Protein AF-A0A939VA14-F1 (afdb_monomer_lite)

pLDDT: mean 85.8, std 18.77, range [37.19, 98.44]

Secondary structure (DSSP, 8-state):
-PPP------TT-----PPP-EEEEEEEEESSSS--GGGEEEEEEESS--S---EEE-PPP-TT--SS-TTSSSIIIIIHHHHHTT-EEEEE-

Structure (mmCIF, N/CA/C/O backbone):
data_AF-A0A939VA14-F1
#
_entry.id   AF-A0A939VA14-F1
#
loop_
_atom_site.group_PDB
_atom_site.id
_atom_site.type_symbol
_atom_site.label_atom_id
_atom_site.label_alt_id
_atom_site.label_comp_id
_atom_site.label_asym_id
_atom_site.label_entity_id
_atom_site.label_seq_id
_atom_site.pdbx_PDB_ins_code
_atom_site.Cartn_x
_atom_site.Cartn_y
_atom_site.Cartn_z
_atom_site.occupancy
_atom_site.B_iso_or_equiv
_atom_site.auth_seq_id
_atom_site.auth_comp_id
_atom_site.auth_asym_id
_atom_site.auth_atom_id
_atom_site.pdbx_PDB_model_num
ATOM 1 N N . MET A 1 1 ? 23.114 37.802 -20.660 1.00 37.19 1 MET A N 1
ATOM 2 C CA . MET A 1 1 ? 22.147 37.853 -19.545 1.00 37.19 1 MET A CA 1
ATOM 3 C C . MET A 1 1 ? 21.204 36.676 -19.723 1.00 37.19 1 MET A C 1
ATOM 5 O O . MET A 1 1 ? 20.437 36.686 -20.674 1.00 37.19 1 MET A O 1
ATOM 9 N N . ALA A 1 2 ? 21.371 35.616 -18.931 1.00 39.66 2 ALA A N 1
ATOM 10 C CA . ALA A 1 2 ? 20.563 34.403 -19.031 1.00 39.66 2 ALA A CA 1
ATOM 11 C C . ALA A 1 2 ? 19.336 34.541 -18.123 1.00 39.66 2 ALA A C 1
ATOM 13 O O . ALA A 1 2 ? 19.464 34.890 -16.951 1.00 39.66 2 ALA A O 1
ATOM 14 N N . GLN A 1 3 ? 18.158 34.323 -18.697 1.00 42.50 3 GLN A N 1
ATOM 15 C CA . GLN A 1 3 ? 16.874 34.362 -18.008 1.00 42.50 3 GLN A CA 1
ATOM 16 C C . GLN A 1 3 ? 16.757 33.118 -17.103 1.00 42.50 3 GLN A C 1
ATOM 18 O O . GLN A 1 3 ? 17.101 32.023 -17.555 1.00 42.50 3 GLN A O 1
ATOM 23 N N . PRO A 1 4 ? 16.316 33.248 -15.840 1.00 42.19 4 PRO A N 1
ATOM 24 C CA . PRO A 1 4 ? 16.225 32.114 -14.930 1.00 42.19 4 PRO A CA 1
ATOM 25 C C . PRO A 1 4 ? 15.089 31.188 -15.379 1.00 42.19 4 PRO A C 1
ATOM 27 O O . PRO A 1 4 ? 13.939 31.610 -15.497 1.00 42.19 4 PRO A O 1
ATOM 30 N N . GLY A 1 5 ? 15.434 29.928 -15.654 1.00 40.66 5 GLY A N 1
ATOM 31 C CA . GLY A 1 5 ? 14.501 28.869 -16.031 1.00 40.66 5 GLY A CA 1
ATOM 32 C C . GLY A 1 5 ? 13.602 28.491 -14.861 1.00 40.66 5 GLY A C 1
ATOM 33 O 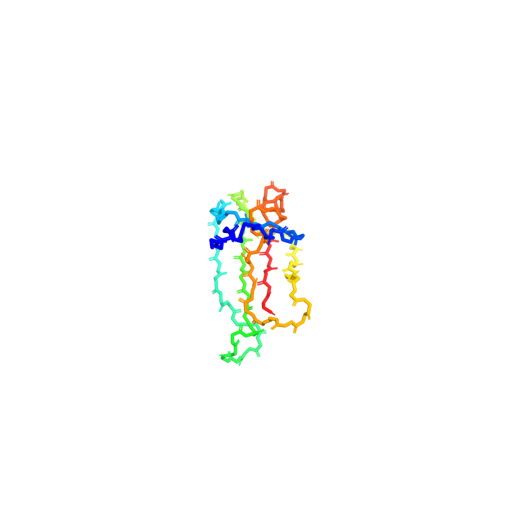O . GLY A 1 5 ? 13.882 27.550 -14.125 1.00 40.66 5 GLY A O 1
ATOM 34 N N . GLY A 1 6 ? 12.531 29.257 -14.680 1.00 47.44 6 GLY A N 1
ATOM 35 C CA . GLY A 1 6 ? 11.400 28.884 -13.852 1.00 47.44 6 GLY A CA 1
ATOM 36 C C . GLY A 1 6 ? 10.448 27.975 -14.625 1.00 47.44 6 GLY A C 1
ATOM 37 O O . GLY A 1 6 ? 9.906 28.381 -15.648 1.00 47.44 6 GLY A O 1
ATOM 38 N N . GLY A 1 7 ? 10.204 26.788 -14.068 1.00 49.22 7 GLY A N 1
ATOM 39 C CA . GLY A 1 7 ? 8.948 26.056 -14.223 1.00 49.22 7 GLY A CA 1
ATOM 40 C C . GLY A 1 7 ? 8.978 24.835 -15.136 1.00 49.22 7 GLY A C 1
ATOM 41 O O . GLY A 1 7 ? 9.123 24.973 -16.340 1.00 49.22 7 GLY A O 1
ATOM 42 N N . VAL A 1 8 ? 8.686 23.664 -14.561 1.00 42.88 8 VAL A N 1
ATOM 43 C CA . VAL A 1 8 ? 7.529 22.850 -14.979 1.00 42.88 8 VAL A CA 1
ATOM 44 C C . VAL A 1 8 ? 7.139 21.908 -13.835 1.00 42.88 8 VAL A C 1
ATOM 46 O O . VAL A 1 8 ? 7.774 20.885 -13.602 1.00 42.88 8 VAL A O 1
ATOM 49 N N . GLY A 1 9 ? 6.079 22.259 -13.106 1.00 45.56 9 GLY A N 1
ATOM 50 C CA . GLY A 1 9 ? 5.282 21.265 -12.396 1.00 45.56 9 GLY A CA 1
ATOM 51 C C . GLY A 1 9 ? 4.428 20.550 -13.437 1.00 45.56 9 GLY A C 1
ATOM 52 O O . GLY A 1 9 ? 3.474 21.134 -13.945 1.00 45.56 9 GLY A O 1
ATOM 53 N N . GLY A 1 10 ? 4.816 19.331 -13.810 1.00 47.78 10 GLY A N 1
ATOM 54 C CA . GLY A 1 10 ? 3.983 18.446 -14.624 1.00 47.78 10 GLY A CA 1
ATOM 55 C C . GLY A 1 10 ? 2.731 17.990 -13.865 1.00 47.78 10 GLY A C 1
ATOM 56 O O . GLY A 1 10 ? 2.602 18.228 -12.659 1.00 47.78 10 GLY A O 1
ATOM 57 N N . PHE A 1 11 ? 1.809 17.329 -14.575 1.00 47.28 11 PHE A N 1
ATOM 58 C CA . PHE A 1 11 ? 0.638 16.675 -13.978 1.00 47.28 11 PHE A CA 1
ATOM 59 C C . PHE A 1 11 ? 1.060 15.859 -12.744 1.00 47.28 11 PHE A C 1
ATOM 61 O O . PHE A 1 11 ? 1.861 14.937 -12.863 1.00 47.28 11 PHE A O 1
ATOM 68 N N . GLY A 1 12 ? 0.547 16.238 -11.570 1.00 57.88 12 GLY A N 1
ATOM 69 C CA . GLY A 1 12 ? 0.861 15.614 -10.278 1.00 57.88 12 GLY A CA 1
ATOM 70 C C . GLY A 1 12 ? 1.351 16.595 -9.210 1.00 57.88 12 GLY A C 1
ATOM 71 O O . GLY A 1 12 ? 1.059 16.394 -8.036 1.00 57.88 12 GLY A O 1
ATOM 72 N N . GLY A 1 13 ? 2.009 17.696 -9.602 1.00 53.84 13 GLY A N 1
ATOM 73 C CA . GLY A 1 13 ? 2.564 18.675 -8.657 1.00 53.84 13 GLY A CA 1
ATOM 74 C C . GLY A 1 13 ? 3.578 18.075 -7.667 1.00 53.84 13 GLY A C 1
ATOM 75 O O . GLY A 1 13 ? 3.784 16.868 -7.588 1.00 53.84 13 GLY A O 1
ATOM 76 N N . PHE A 1 14 ? 4.243 18.926 -6.887 1.00 52.56 14 PHE A N 1
ATOM 77 C CA . PHE A 1 14 ? 5.016 18.454 -5.737 1.00 52.56 14 PHE A CA 1
ATOM 78 C C . PHE A 1 14 ? 4.046 18.272 -4.570 1.00 52.56 14 PHE A C 1
ATOM 80 O O . PHE A 1 14 ? 3.609 19.249 -3.962 1.00 52.56 14 PHE A O 1
ATOM 87 N N . GLN A 1 15 ? 3.654 17.029 -4.292 1.00 59.41 15 GLN A N 1
ATOM 88 C CA . GLN A 1 15 ? 2.831 16.720 -3.126 1.00 59.41 15 GLN A CA 1
ATOM 89 C C . GLN A 1 15 ? 3.709 16.804 -1.876 1.00 59.41 15 GLN A C 1
ATOM 91 O O . GLN A 1 15 ? 4.735 16.135 -1.760 1.00 59.41 15 GLN A O 1
ATOM 96 N N . GLN A 1 16 ? 3.325 17.678 -0.949 1.00 57.47 16 GLN A N 1
ATOM 97 C CA . GLN A 1 16 ? 4.034 17.858 0.309 1.00 57.47 16 GLN A CA 1
ATOM 98 C C . GLN A 1 16 ? 3.863 16.596 1.164 1.00 57.47 16 GLN A C 1
ATOM 100 O O . GLN A 1 16 ? 2.749 16.090 1.323 1.00 57.47 16 GLN A O 1
ATOM 105 N N . GLN A 1 17 ? 4.972 16.080 1.696 1.00 58.31 17 GLN A N 1
ATOM 106 C CA . GLN A 1 17 ? 4.995 14.846 2.477 1.00 58.31 17 GLN A CA 1
ATOM 107 C C . GLN A 1 17 ? 4.048 14.984 3.678 1.00 58.31 17 GLN A C 1
ATOM 109 O O . GLN A 1 17 ? 4.305 15.740 4.615 1.00 58.31 17 GLN A O 1
ATOM 114 N N . THR A 1 18 ? 2.904 14.306 3.609 1.00 68.25 18 THR A N 1
ATOM 115 C CA . THR A 1 18 ? 1.853 14.396 4.624 1.00 68.25 18 THR A CA 1
ATOM 116 C C . THR A 1 18 ? 2.010 13.222 5.574 1.00 68.25 18 THR A C 1
ATOM 118 O O . THR A 1 18 ? 2.027 12.070 5.140 1.00 68.25 18 THR A O 1
ATOM 121 N N . LYS A 1 19 ? 2.123 13.504 6.874 1.00 79.81 19 LYS A N 1
ATOM 122 C CA . LYS A 1 19 ? 2.094 12.463 7.901 1.00 79.81 19 LYS A CA 1
ATOM 123 C C . LYS A 1 19 ? 0.698 11.832 7.913 1.00 79.81 19 LYS A C 1
ATOM 125 O O . LYS A 1 19 ? -0.288 12.539 8.115 1.00 79.81 19 LYS A O 1
ATOM 130 N N . LEU A 1 20 ? 0.619 10.526 7.672 1.00 88.31 20 LEU A N 1
ATOM 131 C CA . LEU A 1 20 ? -0.626 9.775 7.803 1.00 88.31 20 LEU A CA 1
ATOM 132 C C . LEU A 1 20 ? -0.966 9.599 9.283 1.00 88.31 20 LEU A C 1
ATOM 134 O O . LEU A 1 20 ? -0.088 9.360 10.110 1.00 88.31 20 LEU A O 1
ATOM 138 N N . GLU A 1 21 ? -2.249 9.689 9.604 1.00 91.62 21 GLU A N 1
ATOM 139 C CA . GLU A 1 21 ? -2.762 9.375 10.933 1.00 91.62 21 GLU A CA 1
ATOM 140 C C . GLU A 1 21 ? -3.264 7.926 10.923 1.00 91.62 21 GLU A C 1
ATOM 142 O O . GLU A 1 21 ? -4.389 7.649 10.504 1.00 91.62 21 GLU A O 1
ATOM 147 N N . THR A 1 22 ? -2.413 6.998 11.353 1.00 95.06 22 THR A N 1
ATOM 148 C CA . THR A 1 22 ? -2.684 5.554 11.376 1.00 95.06 22 THR A CA 1
ATOM 149 C C . THR A 1 22 ? -2.694 5.026 12.806 1.00 95.06 22 THR A C 1
ATOM 151 O O . THR A 1 22 ? -2.077 5.606 13.701 1.00 95.06 22 THR A O 1
ATOM 154 N N . SER A 1 23 ? -3.423 3.935 13.043 1.00 96.75 23 SER A N 1
ATOM 155 C CA . SER A 1 23 ? -3.322 3.188 14.310 1.00 96.75 23 SER A CA 1
ATOM 156 C C . SER A 1 23 ? -2.070 2.312 14.331 1.00 96.75 23 SER A C 1
ATOM 158 O O . SER A 1 23 ? -1.414 2.167 15.359 1.00 96.75 23 SER A O 1
ATOM 160 N N . GLN A 1 24 ? -1.718 1.763 13.170 1.00 96.88 24 GLN A N 1
ATOM 161 C CA . GLN A 1 24 ? -0.543 0.937 12.970 1.00 96.88 24 GLN A CA 1
ATOM 162 C C . GLN A 1 24 ? -0.074 1.047 11.523 1.00 96.88 24 GLN A C 1
ATOM 164 O O . GLN A 1 24 ? -0.881 1.200 10.600 1.00 96.88 24 GLN A O 1
ATOM 169 N N . GLU A 1 25 ? 1.235 0.937 11.328 1.00 96.19 25 GLU A N 1
ATOM 170 C CA . GLU A 1 25 ? 1.830 0.812 10.008 1.00 96.19 25 GLU A CA 1
ATOM 171 C C . GLU A 1 25 ? 2.959 -0.215 10.010 1.00 96.19 25 GLU A C 1
ATOM 173 O O . GLU A 1 25 ? 3.674 -0.380 11.000 1.00 96.19 25 GLU A O 1
ATOM 178 N N . TRP A 1 26 ? 3.115 -0.889 8.876 1.00 97.69 26 TRP A N 1
ATOM 179 C CA . TRP A 1 26 ? 4.276 -1.712 8.570 1.00 97.69 26 TRP A CA 1
ATOM 180 C C . TRP A 1 26 ? 4.872 -1.234 7.259 1.00 97.69 26 TRP A C 1
ATOM 182 O O . TRP A 1 26 ? 4.156 -0.997 6.288 1.00 97.69 26 TRP A O 1
ATOM 192 N N . LYS A 1 27 ? 6.191 -1.090 7.249 1.00 95.69 27 LYS A N 1
ATOM 193 C CA . LYS A 1 27 ? 6.962 -0.612 6.107 1.00 95.69 27 LYS A CA 1
ATOM 194 C C . LYS A 1 27 ? 7.827 -1.735 5.574 1.00 95.69 27 LYS A C 1
ATOM 196 O O . LYS A 1 27 ? 8.275 -2.575 6.352 1.00 95.69 27 LYS A O 1
ATOM 201 N N . ASP A 1 28 ? 8.047 -1.724 4.265 1.00 96.75 28 ASP A N 1
ATOM 202 C CA . ASP A 1 28 ? 8.977 -2.638 3.591 1.00 96.75 28 ASP A CA 1
ATOM 203 C C . ASP A 1 28 ? 8.728 -4.130 3.878 1.00 96.75 28 ASP A C 1
ATOM 205 O O . ASP A 1 28 ? 9.652 -4.937 3.956 1.00 96.75 28 ASP A O 1
ATOM 209 N N . VAL A 1 29 ? 7.455 -4.519 3.992 1.00 98.06 29 VAL A N 1
ATOM 210 C CA . VAL A 1 29 ? 7.061 -5.919 4.172 1.00 98.06 29 VAL A CA 1
ATOM 211 C C . VAL A 1 29 ? 7.303 -6.662 2.865 1.00 98.06 29 VAL A C 1
ATOM 213 O O . VAL A 1 29 ? 6.640 -6.372 1.869 1.00 98.06 29 VAL A O 1
ATOM 216 N N . ASN A 1 30 ? 8.239 -7.612 2.848 1.00 98.25 30 ASN A N 1
ATOM 217 C CA . ASN A 1 30 ? 8.443 -8.462 1.679 1.00 98.25 30 A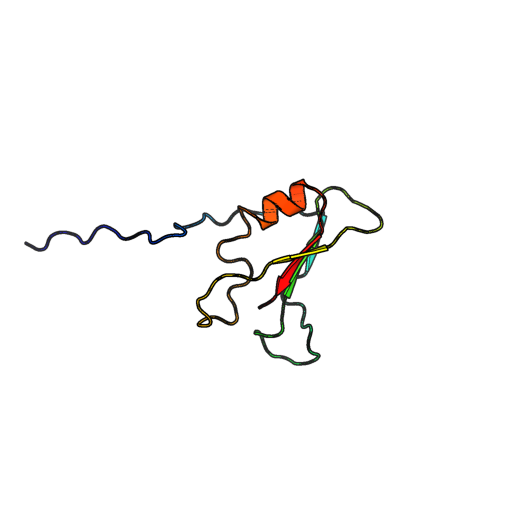SN A CA 1
ATOM 218 C C . ASN A 1 30 ? 7.244 -9.404 1.485 1.00 98.25 30 ASN A C 1
ATOM 220 O O . ASN A 1 30 ? 6.829 -10.092 2.420 1.00 98.25 30 ASN A O 1
ATOM 224 N N . TYR A 1 31 ? 6.694 -9.430 0.272 1.00 97.56 31 TYR A N 1
ATOM 225 C CA . TYR A 1 31 ? 5.520 -10.235 -0.073 1.00 97.56 31 TYR A CA 1
ATOM 226 C C . TYR A 1 31 ? 5.836 -11.442 -0.970 1.00 97.56 31 TYR A C 1
ATOM 228 O O . TYR A 1 31 ? 4.921 -12.186 -1.323 1.00 97.56 31 TYR A O 1
ATOM 236 N N . ALA A 1 32 ? 7.103 -11.648 -1.345 1.00 98.19 32 ALA A N 1
ATOM 237 C CA . ALA A 1 32 ? 7.530 -12.689 -2.285 1.00 98.19 32 ALA A CA 1
ATOM 238 C C . ALA A 1 32 ? 8.432 -13.775 -1.667 1.00 98.19 32 ALA A C 1
ATOM 240 O O . ALA A 1 32 ? 8.719 -14.773 -2.324 1.00 98.19 32 ALA A O 1
ATOM 241 N N . GLY A 1 33 ? 8.858 -13.617 -0.410 1.00 97.06 33 GLY A N 1
ATOM 242 C CA . GLY A 1 33 ? 9.805 -14.519 0.247 1.00 97.06 33 GLY A CA 1
ATOM 243 C C . GLY A 1 33 ? 11.249 -14.349 -0.234 1.00 97.06 33 GLY A C 1
ATOM 244 O O . GLY A 1 33 ? 12.022 -15.302 -0.168 1.00 97.06 33 GLY A O 1
ATOM 245 N N . ASP A 1 34 ? 11.597 -13.162 -0.732 1.00 97.31 34 ASP A N 1
ATOM 246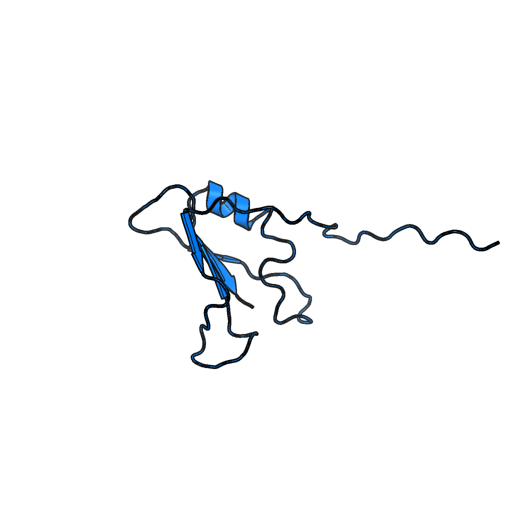 C CA . ASP A 1 34 ? 12.946 -12.806 -1.174 1.00 97.31 34 ASP A CA 1
ATOM 247 C C . ASP A 1 34 ? 13.458 -11.532 -0.477 1.00 97.31 34 ASP A C 1
ATOM 249 O O . ASP A 1 34 ? 12.850 -11.042 0.473 1.00 97.31 34 ASP A O 1
ATOM 253 N N . ASP A 1 35 ? 14.585 -10.997 -0.952 1.00 96.75 35 ASP A N 1
ATOM 254 C CA . ASP A 1 35 ? 15.217 -9.786 -0.411 1.00 96.75 35 ASP A CA 1
ATOM 255 C C . ASP A 1 35 ? 15.131 -8.590 -1.382 1.00 96.75 35 ASP A C 1
ATOM 257 O O . ASP A 1 35 ? 15.909 -7.637 -1.298 1.00 96.75 35 ASP A O 1
ATOM 261 N N . GLN A 1 36 ? 14.220 -8.636 -2.359 1.00 97.81 36 GLN A N 1
ATOM 262 C CA . GLN A 1 36 ? 14.146 -7.630 -3.416 1.00 97.81 36 GLN A CA 1
ATOM 263 C C . GLN A 1 36 ? 13.259 -6.454 -2.999 1.00 97.81 36 GLN A C 1
ATOM 265 O O . GLN A 1 36 ? 12.091 -6.627 -2.656 1.00 97.81 36 GLN A O 1
ATOM 270 N N . THR A 1 37 ? 13.772 -5.220 -3.090 1.00 96.81 37 THR A N 1
ATOM 271 C CA . THR A 1 37 ? 13.014 -4.006 -2.717 1.00 96.81 37 THR A CA 1
ATOM 272 C C . THR A 1 37 ? 11.712 -3.866 -3.503 1.00 96.81 37 THR A C 1
ATOM 274 O O . THR A 1 37 ? 10.698 -3.445 -2.945 1.00 96.81 37 THR A O 1
ATOM 277 N N . TYR A 1 38 ? 11.715 -4.262 -4.776 1.00 97.06 38 TYR A N 1
ATOM 278 C CA . TYR A 1 38 ? 10.538 -4.220 -5.641 1.00 97.06 38 TYR A CA 1
ATOM 279 C C . TYR A 1 38 ? 9.471 -5.264 -5.298 1.00 97.06 38 TYR A C 1
ATOM 281 O O . TYR A 1 38 ? 8.368 -5.194 -5.817 1.00 97.06 38 TYR A O 1
ATOM 289 N N . HIS A 1 39 ? 9.765 -6.185 -4.379 1.00 98.38 39 HIS A N 1
ATOM 290 C CA . HIS A 1 39 ? 8.805 -7.125 -3.806 1.00 98.38 39 HIS A CA 1
ATOM 291 C C . HIS A 1 39 ? 8.421 -6.775 -2.365 1.00 98.38 39 HIS A C 1
ATOM 293 O O . HIS A 1 39 ? 8.088 -7.646 -1.561 1.00 98.38 39 HIS A O 1
ATOM 299 N N . THR A 1 40 ? 8.456 -5.486 -2.018 1.00 98.44 40 THR A N 1
ATOM 300 C CA . THR A 1 40 ? 8.017 -5.007 -0.703 1.00 98.44 40 THR A CA 1
ATOM 301 C C . THR A 1 40 ? 6.761 -4.149 -0.793 1.00 98.44 40 THR A C 1
ATOM 303 O O . THR A 1 40 ? 6.520 -3.481 -1.796 1.00 98.44 40 THR A O 1
ATOM 306 N N . CYS A 1 41 ? 5.966 -4.112 0.272 1.00 97.69 41 CYS A N 1
ATOM 307 C CA . CYS A 1 41 ? 4.811 -3.229 0.395 1.00 97.69 41 CYS A CA 1
ATOM 308 C C . CYS A 1 41 ? 4.802 -2.476 1.727 1.00 97.69 41 CYS A C 1
ATOM 310 O O . CYS A 1 41 ? 5.488 -2.848 2.680 1.00 97.69 41 CYS A O 1
ATOM 312 N N . ASP A 1 42 ? 4.022 -1.401 1.768 1.00 97.12 42 ASP A N 1
ATOM 313 C CA . ASP A 1 42 ? 3.657 -0.712 3.002 1.00 97.12 42 ASP A CA 1
ATOM 314 C C . ASP A 1 42 ? 2.192 -1.003 3.330 1.00 97.12 42 ASP A C 1
ATOM 316 O O . ASP A 1 42 ? 1.347 -1.016 2.434 1.00 97.12 42 ASP A O 1
ATOM 320 N N . ILE A 1 43 ? 1.886 -1.204 4.608 1.00 97.75 43 ILE A N 1
ATOM 321 C CA . ILE A 1 43 ? 0.547 -1.509 5.114 1.00 97.75 43 ILE A CA 1
ATOM 322 C C . ILE A 1 43 ? 0.170 -0.445 6.139 1.00 97.75 43 ILE A C 1
ATOM 324 O O . ILE A 1 43 ? 0.912 -0.217 7.093 1.00 97.75 43 ILE A O 1
ATOM 328 N N . TYR A 1 44 ? -1.002 0.163 5.974 1.00 97.06 44 TYR A N 1
ATOM 329 C CA . TYR A 1 44 ? -1.523 1.205 6.854 1.00 97.06 44 TYR A CA 1
ATOM 330 C C . TYR A 1 44 ? -2.905 0.818 7.370 1.00 97.06 44 TYR A C 1
ATOM 332 O O . TYR A 1 44 ? -3.806 0.523 6.580 1.00 97.06 44 TYR A O 1
ATOM 340 N N . LEU A 1 45 ? -3.086 0.858 8.691 1.00 98.12 45 LEU A N 1
ATOM 341 C CA . LEU A 1 45 ? -4.394 0.695 9.321 1.00 98.12 45 LEU A CA 1
ATOM 342 C C . LEU A 1 45 ? -5.009 2.058 9.660 1.00 98.12 45 LEU A C 1
ATOM 344 O O . LEU A 1 45 ? -4.294 2.969 10.095 1.00 98.12 45 LEU A O 1
ATOM 348 N N . PRO A 1 46 ? -6.335 2.216 9.504 1.00 97.69 46 PRO A N 1
ATOM 349 C CA . PRO A 1 46 ? -7.008 3.463 9.837 1.00 97.69 46 PRO A CA 1
ATOM 350 C C . PRO A 1 46 ? -6.916 3.739 11.343 1.00 97.69 46 PRO A C 1
ATOM 352 O O . PRO A 1 46 ? -6.826 2.822 12.160 1.00 97.69 46 PRO A O 1
ATOM 355 N N . LYS 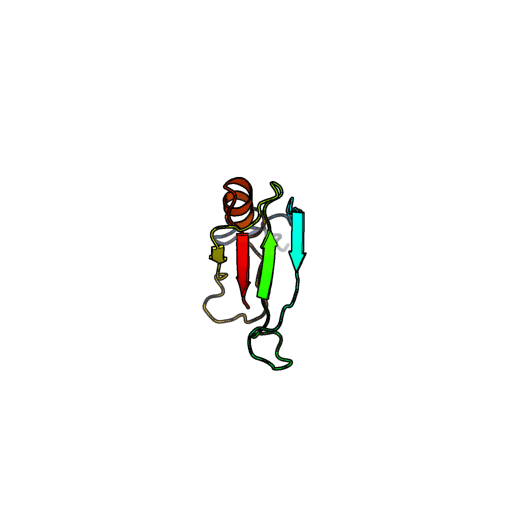A 1 47 ? -6.973 5.016 11.736 1.00 96.56 47 LYS A N 1
ATOM 356 C CA . LYS A 1 47 ? -6.890 5.436 13.148 1.00 96.56 47 LYS A CA 1
ATOM 357 C C . LYS A 1 47 ? -7.974 4.816 14.038 1.00 96.56 47 LYS A C 1
ATOM 359 O O . LYS A 1 47 ? -7.755 4.611 15.227 1.00 96.56 47 LYS A O 1
ATOM 364 N N . LYS A 1 48 ? -9.155 4.546 13.475 1.00 93.75 48 LYS A N 1
ATOM 365 C CA . LYS A 1 48 ? -10.245 3.869 14.181 1.00 93.75 48 LYS A CA 1
ATOM 366 C C . LYS A 1 48 ? -9.958 2.371 14.235 1.00 93.75 48 LYS A C 1
ATOM 368 O O . LYS A 1 48 ? -10.076 1.703 13.215 1.00 93.75 48 LYS A O 1
ATOM 373 N N . GLU A 1 49 ? -9.651 1.864 15.423 1.00 94.69 49 GLU A N 1
ATOM 374 C CA . GLU A 1 49 ? -9.388 0.442 15.628 1.00 94.69 49 GLU A CA 1
ATOM 375 C C . GLU A 1 49 ? -10.640 -0.428 15.417 1.00 94.69 49 GLU A C 1
ATOM 377 O O . GLU A 1 49 ? -11.749 -0.089 15.843 1.00 94.69 49 GLU A O 1
ATOM 382 N N . ALA A 1 50 ? -10.451 -1.569 14.758 1.00 95.06 50 ALA A N 1
ATOM 383 C CA . ALA A 1 50 ? -11.445 -2.609 14.540 1.00 95.06 50 ALA A CA 1
ATOM 384 C C . ALA A 1 50 ? -10.769 -3.987 14.475 1.00 95.06 50 ALA A C 1
ATOM 386 O O . ALA A 1 50 ? -9.575 -4.099 14.208 1.00 95.06 50 ALA A O 1
ATOM 387 N N . ALA A 1 51 ? -11.553 -5.050 14.674 1.00 96.62 51 ALA A N 1
ATOM 388 C CA . ALA A 1 51 ? -11.056 -6.426 14.580 1.00 96.62 51 ALA A CA 1
ATOM 389 C C . ALA A 1 51 ? -10.610 -6.815 13.155 1.00 96.62 51 ALA A C 1
ATOM 391 O O . ALA A 1 51 ? -9.784 -7.706 12.989 1.00 96.62 51 ALA A O 1
ATOM 392 N N . SER A 1 52 ? -11.174 -6.175 12.125 1.00 97.31 52 SER A N 1
ATOM 393 C CA . SER A 1 52 ? -10.789 -6.347 10.720 1.00 97.31 52 SER A CA 1
ATOM 394 C C . SER A 1 52 ? -11.194 -5.121 9.901 1.00 97.31 52 SER A C 1
ATOM 396 O O . SER A 1 52 ? -12.073 -4.362 10.318 1.00 97.31 52 SER A O 1
ATOM 398 N N . TYR A 1 53 ? -10.571 -4.950 8.734 1.00 98.00 53 TYR A N 1
ATOM 399 C CA . TYR A 1 53 ? -10.818 -3.829 7.829 1.00 98.00 53 TYR A CA 1
ATOM 400 C C . TYR A 1 53 ? -11.016 -4.334 6.397 1.00 98.00 53 TYR A C 1
ATOM 402 O O . TYR A 1 53 ? -10.313 -5.263 5.987 1.00 98.00 53 TYR A O 1
ATOM 410 N N . PRO A 1 54 ? -11.908 -3.719 5.601 1.00 98.31 54 PRO A N 1
ATOM 411 C CA . PRO A 1 54 ? -11.842 -3.868 4.154 1.00 98.31 54 PRO A CA 1
ATOM 412 C C . PRO A 1 54 ? -10.513 -3.289 3.644 1.00 98.31 54 PRO A C 1
ATOM 414 O O . PRO A 1 54 ? -10.049 -2.255 4.129 1.00 98.31 54 PRO A O 1
ATOM 417 N N . VAL A 1 55 ? -9.897 -3.964 2.673 1.00 98.38 55 VAL A N 1
ATOM 418 C CA . VAL A 1 55 ? -8.558 -3.621 2.174 1.00 98.38 55 VAL A CA 1
ATOM 419 C C . VAL A 1 55 ? -8.648 -3.021 0.778 1.00 98.38 55 VAL A C 1
ATOM 421 O O . VAL A 1 55 ? -9.325 -3.567 -0.092 1.00 98.38 55 VAL A O 1
ATOM 424 N N . VAL A 1 56 ? -7.914 -1.932 0.553 1.00 98.25 56 VAL A N 1
ATOM 425 C CA . VAL A 1 56 ? -7.652 -1.380 -0.780 1.00 98.25 56 VAL A CA 1
ATOM 426 C C . VAL A 1 56 ? -6.159 -1.465 -1.076 1.00 98.25 56 VAL A C 1
ATOM 428 O O . VAL A 1 56 ? -5.331 -1.044 -0.269 1.00 98.25 56 VAL A O 1
ATOM 431 N N . ILE A 1 57 ? -5.814 -1.998 -2.249 1.00 97.62 57 ILE A N 1
ATOM 432 C CA . ILE A 1 57 ? -4.438 -2.029 -2.750 1.00 97.62 57 ILE A CA 1
ATOM 433 C C . ILE A 1 57 ? -4.259 -0.852 -3.707 1.00 97.62 57 ILE A C 1
ATOM 435 O O . ILE A 1 57 ? -4.983 -0.744 -4.696 1.00 97.62 57 ILE A O 1
ATOM 439 N N . HIS A 1 58 ? -3.307 0.029 -3.410 1.00 95.81 58 HIS A N 1
ATOM 440 C CA . HIS A 1 58 ? -3.019 1.219 -4.202 1.00 95.81 58 HIS A CA 1
ATOM 441 C C . HIS A 1 58 ? -1.643 1.105 -4.870 1.00 95.81 58 HIS A C 1
ATOM 443 O O . HIS A 1 58 ? -0.619 1.061 -4.191 1.00 95.81 58 HIS A O 1
ATOM 449 N N . ILE A 1 59 ? -1.619 1.108 -6.205 1.00 94.69 59 ILE A N 1
ATOM 450 C CA . ILE A 1 59 ? -0.396 1.013 -7.011 1.00 94.69 59 ILE A CA 1
ATOM 451 C C . ILE A 1 59 ? -0.063 2.400 -7.561 1.00 94.69 59 ILE A C 1
ATOM 453 O O . ILE A 1 59 ? -0.908 3.051 -8.173 1.00 94.69 59 ILE A O 1
ATOM 457 N N . TYR A 1 60 ? 1.169 2.845 -7.338 1.00 92.56 60 TYR A N 1
ATOM 458 C CA . TYR A 1 60 ? 1.651 4.147 -7.791 1.00 92.56 60 TYR A CA 1
ATOM 459 C C . TYR A 1 60 ? 1.823 4.186 -9.317 1.00 92.56 60 TYR A C 1
ATOM 461 O O . TYR A 1 60 ? 2.161 3.195 -9.967 1.00 92.56 60 TYR A O 1
ATOM 469 N N . GLY A 1 61 ? 1.625 5.367 -9.901 1.00 91.06 61 GLY A N 1
ATOM 470 C CA . GLY A 1 61 ? 1.908 5.611 -11.312 1.00 91.06 61 GLY A CA 1
ATOM 471 C C . GLY A 1 61 ? 3.381 5.950 -11.535 1.00 91.06 61 GLY A C 1
ATOM 472 O O . GLY A 1 61 ? 3.874 6.939 -11.003 1.00 91.06 61 GLY A O 1
ATOM 473 N N . SER A 1 62 ? 4.081 5.166 -12.356 1.00 92.31 62 SER A N 1
ATOM 474 C CA . SER A 1 62 ? 5.492 5.419 -12.708 1.00 92.31 62 SER A CA 1
ATOM 475 C C . SER A 1 62 ? 5.800 5.300 -14.202 1.00 92.31 62 SER A C 1
ATOM 477 O O . SER A 1 62 ? 6.965 5.347 -14.588 1.00 92.31 62 SER A O 1
ATOM 479 N N . ALA A 1 63 ? 4.775 5.095 -15.042 1.00 95.50 63 ALA A N 1
ATOM 480 C CA . ALA A 1 63 ? 4.939 4.682 -16.441 1.00 95.50 63 ALA A CA 1
ATOM 481 C C . ALA A 1 63 ? 5.896 3.476 -16.593 1.00 95.50 63 ALA A C 1
ATOM 483 O O . ALA A 1 63 ? 6.671 3.404 -17.541 1.00 95.50 63 ALA A O 1
ATOM 484 N N . TRP A 1 64 ? 5.844 2.548 -15.627 1.00 93.00 64 TRP A N 1
ATOM 485 C CA . TRP A 1 64 ? 6.696 1.356 -15.518 1.00 93.00 64 TRP A CA 1
ATOM 486 C C . TRP A 1 64 ? 8.199 1.617 -15.315 1.00 93.00 64 TRP A C 1
ATOM 488 O O . TRP A 1 64 ? 8.991 0.684 -15.410 1.00 93.00 64 TRP A O 1
ATOM 498 N N . PHE A 1 65 ? 8.618 2.850 -15.011 1.00 93.06 65 PHE A N 1
ATOM 499 C CA . PHE A 1 65 ? 10.037 3.176 -14.803 1.00 93.06 65 PHE A CA 1
ATOM 500 C C . PHE A 1 65 ? 10.532 2.985 -13.369 1.00 93.06 65 PHE A C 1
ATOM 502 O O . PHE A 1 65 ? 11.740 2.994 -13.143 1.00 93.06 65 PHE A O 1
ATOM 509 N N . SER A 1 66 ? 9.627 2.852 -12.400 1.00 93.88 66 SER A N 1
ATOM 510 C CA . SER A 1 66 ? 9.991 2.720 -10.988 1.00 93.88 66 SER A CA 1
ATOM 511 C C . SER A 1 66 ? 9.508 1.404 -10.402 1.00 93.88 66 SER A C 1
ATOM 513 O O . SER A 1 66 ? 8.491 0.864 -10.832 1.00 93.88 66 SER A O 1
ATOM 515 N N . ASN A 1 67 ? 10.270 0.938 -9.416 1.00 96.06 67 ASN A N 1
ATOM 516 C CA . ASN A 1 67 ? 10.063 -0.277 -8.644 1.00 96.06 67 ASN A CA 1
ATOM 517 C C . ASN A 1 67 ? 10.224 -0.032 -7.124 1.00 96.06 67 ASN A C 1
ATOM 519 O O . ASN A 1 67 ? 10.436 -0.967 -6.356 1.00 96.06 67 ASN A O 1
ATOM 523 N N . ASN A 1 68 ? 10.225 1.237 -6.697 1.00 94.94 68 ASN A N 1
ATOM 524 C CA . ASN A 1 68 ? 10.449 1.636 -5.304 1.00 94.94 68 ASN A CA 1
ATOM 525 C C . ASN A 1 68 ? 9.698 2.921 -4.902 1.00 94.94 68 ASN A C 1
ATOM 527 O O . ASN A 1 68 ? 10.088 3.596 -3.951 1.00 94.94 68 ASN A O 1
ATOM 531 N N . SER A 1 69 ? 8.656 3.307 -5.648 1.00 93.62 69 SER A N 1
ATOM 532 C CA . SER A 1 69 ? 7.943 4.580 -5.444 1.00 93.62 69 SER A CA 1
ATOM 533 C C . SER A 1 69 ? 6.598 4.439 -4.734 1.00 93.62 69 SER A C 1
ATOM 535 O O . SER A 1 69 ? 5.774 5.360 -4.791 1.00 93.62 69 SER A O 1
ATOM 537 N N . LYS A 1 70 ? 6.372 3.329 -4.019 1.00 91.38 70 LYS A N 1
ATOM 538 C CA . LYS A 1 70 ? 5.229 3.218 -3.108 1.00 91.38 70 LYS A CA 1
ATOM 539 C C . LYS A 1 70 ? 5.198 4.424 -2.156 1.00 91.38 70 LYS A C 1
ATOM 541 O O . LYS A 1 70 ? 6.196 4.797 -1.546 1.00 91.38 70 LYS A O 1
ATOM 546 N N . GLY A 1 71 ? 4.043 5.082 -2.070 1.00 76.38 71 GLY A N 1
ATOM 547 C CA . GLY A 1 71 ? 3.833 6.229 -1.183 1.00 76.38 71 GLY A CA 1
ATOM 548 C C . GLY A 1 71 ? 4.490 7.559 -1.595 1.00 76.38 71 GLY A C 1
ATOM 549 O O . GLY A 1 71 ? 4.507 8.486 -0.789 1.00 76.38 71 GLY A O 1
ATOM 550 N N . ALA A 1 72 ? 5.006 7.707 -2.818 1.00 76.25 72 ALA A N 1
ATOM 551 C CA . ALA A 1 72 ? 5.643 8.960 -3.236 1.00 76.25 72 ALA A CA 1
ATOM 552 C C . ALA A 1 72 ? 4.649 10.131 -3.390 1.00 76.25 72 ALA A C 1
ATOM 554 O O . ALA A 1 72 ? 4.821 11.175 -2.764 1.00 76.25 72 ALA A O 1
ATOM 555 N N . ALA A 1 73 ? 3.611 9.963 -4.216 1.00 72.44 73 ALA A N 1
ATOM 556 C CA . ALA A 1 73 ? 2.652 11.030 -4.521 1.00 72.44 73 ALA A CA 1
ATOM 557 C C . ALA A 1 73 ? 1.338 10.895 -3.737 1.00 72.44 73 ALA A C 1
ATOM 559 O O . ALA A 1 73 ? 0.685 11.886 -3.433 1.00 72.44 73 ALA A O 1
ATOM 560 N N . ASP A 1 74 ? 0.972 9.672 -3.362 1.00 83.31 74 ASP A N 1
ATOM 561 C CA . ASP A 1 74 ? -0.434 9.345 -3.117 1.00 83.31 74 ASP A CA 1
ATOM 562 C C . ASP A 1 74 ? -0.809 9.252 -1.628 1.00 83.31 74 ASP A C 1
ATOM 564 O O . ASP A 1 74 ? -1.986 9.105 -1.283 1.00 83.31 74 ASP A O 1
ATOM 568 N N . LEU A 1 75 ? 0.177 9.369 -0.719 1.00 87.06 75 LEU A N 1
ATOM 569 C CA . LEU A 1 75 ? -0.069 9.259 0.726 1.00 87.06 75 LEU A CA 1
ATOM 570 C C . LEU A 1 75 ? -0.997 10.367 1.229 1.00 87.06 75 LEU A C 1
ATOM 572 O O . LEU A 1 75 ? -2.000 10.094 1.881 1.00 87.06 75 LEU A O 1
ATOM 576 N N . GLY A 1 76 ? -0.696 11.623 0.891 1.00 87.81 76 GLY A N 1
ATOM 577 C CA . GLY A 1 76 ? -1.480 12.780 1.334 1.00 87.81 76 GLY A CA 1
ATOM 578 C C . GLY A 1 76 ? -2.854 12.914 0.671 1.00 87.81 76 GLY A C 1
ATOM 579 O O . GLY A 1 76 ? -3.642 13.759 1.093 1.00 87.81 76 GLY A O 1
ATOM 580 N N . THR A 1 77 ? -3.151 12.104 -0.347 1.00 89.38 77 THR A N 1
ATOM 581 C CA . THR A 1 77 ? -4.374 12.199 -1.152 1.00 89.38 77 THR A CA 1
ATOM 582 C C . THR A 1 77 ? -5.234 10.953 -1.013 1.00 89.38 77 THR A C 1
ATOM 584 O O . THR A 1 77 ? -6.030 10.859 -0.077 1.00 89.38 77 THR A O 1
ATOM 587 N N . ILE A 1 78 ? -5.107 9.998 -1.933 1.00 92.62 78 ILE A N 1
ATOM 588 C CA . ILE A 1 78 ? -6.006 8.846 -2.008 1.00 92.62 78 ILE A CA 1
ATOM 589 C C . ILE A 1 78 ? -5.824 7.906 -0.818 1.00 92.62 78 ILE A C 1
ATOM 591 O O . ILE A 1 78 ? -6.818 7.454 -0.256 1.00 92.62 78 ILE A O 1
ATOM 595 N N . VAL A 1 79 ? -4.589 7.672 -0.361 1.00 94.06 79 VAL A N 1
ATOM 596 C CA . VAL A 1 79 ? -4.340 6.810 0.805 1.00 94.06 79 VAL A CA 1
ATOM 597 C C . VAL A 1 79 ? -4.954 7.429 2.055 1.00 94.06 79 VAL A C 1
ATOM 599 O O . VAL A 1 79 ? -5.664 6.743 2.787 1.00 94.06 79 VAL A O 1
ATOM 602 N N . LYS A 1 80 ? -4.763 8.738 2.270 1.00 94.75 80 LYS A N 1
ATOM 603 C CA . LYS A 1 80 ? -5.403 9.452 3.378 1.00 94.75 80 LYS A CA 1
ATOM 604 C C . LYS A 1 80 ? -6.930 9.343 3.317 1.00 94.75 80 LYS A C 1
ATOM 606 O O . LYS A 1 80 ? -7.546 9.019 4.326 1.00 94.75 80 LYS A O 1
ATOM 611 N N . ALA A 1 81 ? -7.537 9.577 2.153 1.00 95.38 81 ALA A N 1
ATOM 612 C CA . ALA A 1 81 ? -8.991 9.501 1.997 1.00 95.38 81 ALA A CA 1
ATOM 613 C C . ALA A 1 81 ? -9.544 8.095 2.296 1.00 95.38 81 ALA A C 1
ATOM 615 O O . ALA A 1 81 ? -10.598 7.962 2.916 1.00 95.38 81 ALA A O 1
ATOM 616 N N . LEU A 1 82 ? -8.821 7.046 1.896 1.00 96.75 82 LEU A N 1
ATOM 617 C CA . LEU A 1 82 ? -9.185 5.656 2.175 1.00 96.75 82 LEU A CA 1
ATOM 618 C C . LEU A 1 82 ? -9.066 5.311 3.666 1.00 96.75 82 LEU A C 1
ATOM 620 O O . LEU A 1 82 ? -9.975 4.689 4.220 1.00 96.75 82 LEU A O 1
ATOM 624 N N . LEU A 1 83 ? -7.994 5.758 4.326 1.00 96.75 83 LEU A N 1
ATOM 625 C CA . LEU A 1 83 ? -7.814 5.586 5.771 1.00 96.75 83 LEU A CA 1
ATOM 626 C C . LEU A 1 83 ? -8.906 6.318 6.562 1.00 96.75 83 LEU A C 1
ATOM 628 O O . LEU A 1 83 ? -9.495 5.738 7.475 1.00 96.75 83 LEU A O 1
ATOM 632 N N . ASP A 1 84 ? -9.233 7.555 6.179 1.00 95.81 84 ASP A N 1
ATOM 633 C CA . ASP A 1 84 ? -10.317 8.333 6.795 1.00 95.81 84 ASP A CA 1
ATOM 634 C C . ASP A 1 84 ? -11.688 7.650 6.607 1.00 95.81 84 ASP A C 1
ATOM 636 O O . ASP A 1 84 ? -12.556 7.738 7.478 1.00 95.81 84 ASP A O 1
ATOM 640 N N . ALA A 1 85 ? -11.877 6.919 5.503 1.00 96.75 85 ALA A N 1
ATOM 641 C CA . ALA A 1 85 ? -13.076 6.126 5.226 1.00 96.75 85 ALA A CA 1
ATOM 642 C C . ALA A 1 85 ? -13.106 4.754 5.937 1.00 96.75 85 ALA A C 1
ATOM 644 O O . ALA A 1 85 ? -14.108 4.044 5.845 1.00 96.75 85 ALA A O 1
ATOM 645 N N . GLY A 1 86 ? -12.048 4.380 6.666 1.00 97.06 86 GLY A N 1
ATOM 646 C CA . GLY A 1 86 ? -11.984 3.145 7.454 1.00 97.06 86 GLY A CA 1
ATOM 647 C C . GLY A 1 86 ? -11.455 1.919 6.706 1.00 97.06 86 GLY A C 1
ATOM 648 O O . GLY A 1 86 ? -11.625 0.799 7.191 1.00 97.06 86 GLY A O 1
ATOM 649 N N . TYR A 1 87 ? -10.813 2.110 5.552 1.00 98.25 87 TYR A N 1
ATOM 650 C CA . TYR A 1 87 ? -10.121 1.037 4.840 1.00 98.25 87 TYR A CA 1
ATOM 651 C C . TYR A 1 87 ? -8.691 0.893 5.355 1.00 98.25 87 TYR A C 1
ATOM 653 O O . TYR A 1 87 ? -8.014 1.887 5.620 1.00 98.25 87 TYR A O 1
ATOM 661 N N . ALA A 1 88 ? -8.207 -0.344 5.435 1.00 98.25 88 ALA A N 1
ATOM 662 C CA . ALA A 1 88 ? -6.771 -0.582 5.450 1.00 98.25 88 ALA A CA 1
ATOM 663 C C . ALA A 1 88 ? -6.229 -0.388 4.029 1.00 98.25 88 ALA A C 1
ATOM 665 O O . ALA A 1 88 ? -6.874 -0.781 3.051 1.00 98.25 88 ALA A O 1
ATOM 666 N N . VAL A 1 89 ? -5.047 0.210 3.910 1.00 97.75 89 VAL A N 1
ATOM 667 C CA . VAL A 1 89 ? -4.436 0.498 2.609 1.00 97.75 89 VAL A CA 1
ATOM 668 C C . VAL A 1 89 ? -3.099 -0.212 2.500 1.00 97.75 89 VAL A C 1
ATOM 670 O O . VAL A 1 89 ? -2.280 -0.138 3.415 1.00 97.75 89 VAL A O 1
ATOM 673 N N . VAL A 1 90 ? -2.881 -0.890 1.375 1.00 98.00 90 VAL A N 1
ATOM 674 C CA . VAL A 1 90 ? -1.621 -1.569 1.058 1.00 98.00 90 VAL A CA 1
ATOM 675 C C . VAL A 1 90 ? -1.022 -0.952 -0.199 1.00 98.00 90 VAL A C 1
ATOM 677 O O . VAL A 1 90 ? -1.679 -0.891 -1.236 1.00 98.00 90 VAL A O 1
ATOM 680 N N . CYS A 1 91 ? 0.230 -0.515 -0.113 1.00 97.19 91 CYS A N 1
ATOM 681 C CA . CYS A 1 91 ? 0.965 0.116 -1.205 1.00 97.19 91 CYS A CA 1
ATOM 682 C C . CYS A 1 91 ? 2.173 -0.758 -1.583 1.00 97.19 91 CYS A C 1
ATOM 684 O O . CYS A 1 91 ? 3.212 -0.647 -0.927 1.00 97.19 91 CYS A O 1
ATOM 686 N N . PRO A 1 92 ? 2.060 -1.658 -2.576 1.00 97.19 92 PRO A N 1
ATOM 687 C CA . PRO A 1 92 ? 3.189 -2.443 -3.066 1.00 97.19 92 PRO A CA 1
ATOM 688 C C . PRO A 1 92 ? 4.137 -1.599 -3.923 1.00 97.19 92 PRO A C 1
ATOM 690 O O . PRO A 1 92 ? 3.721 -0.606 -4.526 1.00 97.19 92 PRO A O 1
ATOM 693 N N . ASN A 1 93 ? 5.399 -2.024 -3.961 1.00 95.50 93 ASN A N 1
ATOM 694 C CA . ASN A 1 93 ? 6.349 -1.655 -5.003 1.00 95.50 93 ASN A CA 1
ATOM 695 C C . ASN A 1 93 ? 6.064 -2.375 -6.320 1.00 95.50 93 ASN A C 1
ATOM 697 O O . ASN A 1 93 ? 5.547 -3.515 -6.272 1.00 95.50 93 ASN A O 1
#

Foldseek 3Di:
DDDDDDDDPDPQGQADQDDAQFPDKDFQCAPPPDDDSLRGKIKGFANDDDPDFAEDEDEDDDVPPDSHCFPRRPCVPPVNVCSVVGHIYMTGD

Sequence (93 aa):
MAQPGGGVGGFGGFQQQTKLETSQEWKDVNYAGDDQTYHTCDIYLPKKEAASYPVVIHIYGSAWFSNNSKGAADLGTIVKALLDAGYAVVCPN

Radius of gyration: 16.17 Å; chains: 1; bounding box: 35×52×35 Å

=== Feature glossary ===
Key to the feature types in this record:

Secondary structure (8-state, DSSP). Secondary structure is the local, repeating backbone conformation. DSSP classifies it into eight states by reading the hydrogen-bond network: three helix types (H, G, I), two β types (E, B), two non-regular types (T, S), and unstructured coil (-).

Backbone torsions (φ/ψ). Backbone dihedral angles. Every residue except chain termini has a φ (preceding-C → N → Cα → C) and a ψ (N → Cα → C → next-N). They are reported in degrees following the IUPAC sign convention. Secondary structure is essentially a statement about which (φ, ψ) basin each residue occupies.

Predicted aligned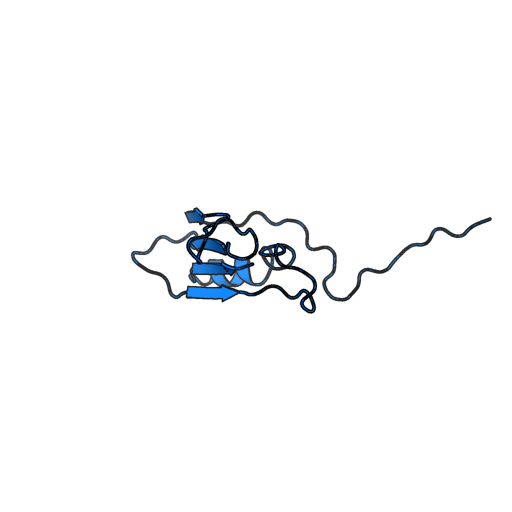 error. Predicted Aligned Error (PAE) is an AlphaFold confidence matrix: entry (i, j) is the expected error in the position of residue j, in ångströms, when the prediction is superimposed on the true structure at residue i. Low PAE within a block of residues means that block is internally rigid and well-predicted; high PAE between two blocks means their relative placement is uncertain even if each block individually is confident.

B-factor. B-factor (Debye–Waller factor) reflects atomic displacement in the crystal lattice. It is an experimental observable (units Å²), not a prediction; low values mean the atom is pinned down, high values mean it moves or is heterogeneous across the crystal.

Secondary structure (3-state, P-SEA). Three-state secondary structure (P-SEA) collapses the eight DSSP classes into helix (a), strand (b), and coil (c). P-SEA assigns these from Cα geometry alone — distances and angles — without requiring backbone oxygens, so it works on any Cα trace.

Sequence. Primary structure: the covalent order of the twenty standard amino acids along the backbone. Two proteins with the same sequence will (almost always) fold to the same structure; two with 30% identity often share a fold but not the details.

pLDDT. pLDDT is the predicted lDDT-Cα score: AlphaFold's confidence that the local environment of each residue (all inter-atomic distances within 15 Å) is correctly placed. It is a per-residue number between 0 and 100, with higher meaning more reliable.

InterPro / GO / CATH / organism. Functional annotations link the protein to curated databases. InterPro entries identify conserved domains and families by matching the sequence against member-database signatures (Pfam, PROSITE, CDD, …). Gene Ontology (GO) terms describe molecular function, biological process, and cellular component in a controlled vocabulary. CATH places the structure in a hierarchical fold classification (Class/Architecture/Topology/Homologous-superfamily). The organism is the source species.

Contact-map, Ramachandran, and PAE plots. Three diagnostic plots accompany the record. The Cα contact map visualizes the tertiary structure as a 2D 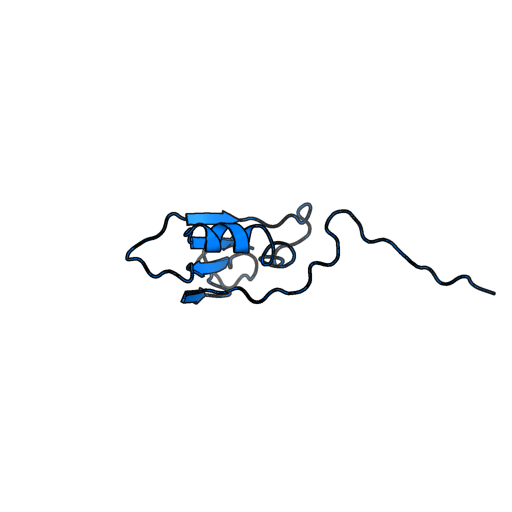adjacency matrix (8 Å cutoff, sequence-local contacts suppressed). The Ramachandran plot shows the distribution of backbone (φ, ψ) torsions, with points in the α and β basins reflecting secondary structure content. The PAE plot shows AlphaFold's inter-residue confidence as a color matrix.

mmCIF coordinates. The mmCIF table is the protein's shape written out atom by atom. For each backbone N, Cα, C, and carbonyl O, it records an (x, y, z) coordinate triple in Å plus the residue type, chain letter, and residue number.

Radius of gyration, Cα contacts, bounding box. Three whole-structure scalars: the radius of gyration (RMS distance of Cα from centroid, in Å), the count of Cα–Cα contacts (pairs closer than 8 Å and separated by more than four residues in sequence — i.e. tertiary, not local, contacts), and the bounding-box dimensions. Together they distinguish compact globular folds from extended fibres or disordered chains.

Foldseek 3Di. The Foldseek 3Di string encodes local tertiary geometry as a 20-letter alphabet — one character per residue — derived from the relative positions of nearby Cα atoms. Unlike the amino-acid sequence, 3Di is a direct function of the 3D structure, so two proteins with the same fold have similar 3Di strings even at low sequence identity.

Rendered structure images. Six rendered views show the 3D structure from the faces of a cube — i.e. along ±x, ±y, ±z. Rendering representation is drawn randomly per protein from cartoon (secondary-structure ribbons), sticks (backbone bonds), or molecular surface; coloring is either N→C rainbow (blue at the N-terminus through red at the C-terminus) or one color per chain.

Nearest PDB structures. The Foldseek neighbor list gives the closest experimentally determined structures in the PDB, ranked by structural alignment. TM-score near 1 means near-identical fold; near 0.3 means only rough topology match. This is how one finds what a novel AlphaFold prediction most resembles in the solved-structure universe.

Solvent-accessible surface area. SASA measures how much of the protein is reachable by solvent. It is computed by rolling a water-sized probe over the atomic surface and summing the exposed area (Å²). Per-residue SASA distinguishes core (buried, low SASA) from surface (exposed, high SASA) residues; total SASA is a whole-molecule size measure.